Protein AF-A0A9W9QUA9-F1 (afdb_monomer_lite)

Radius of gyration: 17.96 Å; chains: 1; bounding box: 34×30×50 Å

Foldseek 3Di:
DVQLVVDDQPDPQKDKDKDFAADPDPDDDDDPDDDDPDPPVVRGDDIDMDMGGPDPVSVVVRVVVSVVSVVVVVVVCVVCVVVVVVVVVVD

Sequence (91 aa):
MRALGVDAELSPFVRRTFSLETPVTEAPSEPREKKQKQDPEESKTVLKTTYSATTNRMLRVSVNGFMESLGVVLGVMTELDVDVLKAEMEG

pLDDT: mean 74.74, std 16.5, range [42.34, 94.12]

Secondary structure (DSSP, 8-state):
-HHHHSS--SSTTEEEEEEEE-----S------------TTTT--EEEEEEEESSHHHHHHHHHHHHHHHHHHHHHHHHHHHHHHHHHH--

Organism: Penicillium brevicompactum (NCBI:txid5074)

InterPro domains:
  IPR015419 CTAG/Pcc1 family [PF09341] (1-77)

Structure (mmCIF, N/CA/C/O backbone):
data_AF-A0A9W9QUA9-F1
#
_entry.id   AF-A0A9W9QUA9-F1
#
loop_
_atom_site.group_PDB
_atom_site.id
_atom_site.type_symbol
_atom_site.label_atom_id
_atom_site.label_alt_id
_atom_site.label_comp_id
_atom_site.label_asym_id
_atom_site.label_entity_id
_atom_site.label_seq_id
_atom_site.pdbx_PDB_ins_code
_atom_site.Cartn_x
_atom_site.Cartn_y
_atom_site.Cartn_z
_atom_site.occupancy
_atom_site.B_iso_or_equiv
_atom_site.auth_seq_id
_atom_site.auth_comp_id
_atom_site.auth_asym_id
_atom_site.auth_atom_id
_atom_site.pdbx_PDB_model_num
ATOM 1 N N . MET A 1 1 ? -1.208 -4.400 8.738 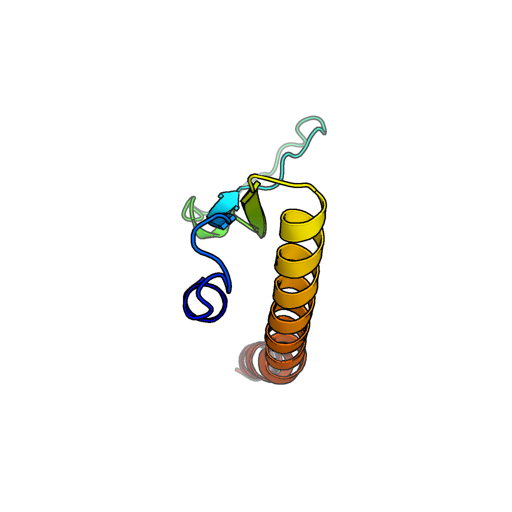1.00 60.56 1 MET A N 1
ATOM 2 C CA . MET A 1 1 ? -0.232 -4.692 7.657 1.00 60.56 1 MET A CA 1
ATOM 3 C C . MET A 1 1 ? -0.659 -5.807 6.705 1.00 60.56 1 MET A C 1
ATOM 5 O O . MET A 1 1 ? -0.505 -5.621 5.509 1.00 60.56 1 MET A O 1
ATOM 9 N N . ARG A 1 2 ? -1.178 -6.952 7.182 1.00 70.69 2 ARG A N 1
ATOM 10 C CA . ARG A 1 2 ? -1.467 -8.107 6.304 1.00 70.69 2 ARG A CA 1
ATOM 11 C C . ARG A 1 2 ? -2.429 -7.789 5.152 1.00 70.69 2 ARG A C 1
ATOM 13 O O . ARG A 1 2 ? -2.141 -8.195 4.041 1.00 70.69 2 ARG A O 1
ATOM 20 N N . ALA A 1 3 ? -3.479 -6.998 5.387 1.00 73.75 3 ALA A N 1
ATOM 21 C CA . ALA A 1 3 ? -4.442 -6.623 4.345 1.00 73.75 3 ALA A CA 1
ATOM 22 C C . ALA A 1 3 ? -3.816 -5.851 3.162 1.00 73.75 3 ALA A C 1
ATOM 24 O O . ALA A 1 3 ? -4.139 -6.135 2.019 1.00 73.75 3 ALA A O 1
ATOM 25 N N . LEU A 1 4 ? -2.870 -4.938 3.424 1.00 76.12 4 LEU A N 1
ATOM 26 C CA . LEU A 1 4 ? -2.186 -4.144 2.386 1.00 76.12 4 LEU A CA 1
ATOM 27 C C . LEU A 1 4 ? -0.999 -4.881 1.735 1.00 76.12 4 LEU A C 1
ATOM 29 O O . LEU A 1 4 ? -0.505 -4.471 0.688 1.00 76.12 4 LEU A O 1
ATOM 33 N N . GLY A 1 5 ? -0.499 -5.942 2.375 1.00 67.06 5 GLY A N 1
ATOM 34 C CA . GLY A 1 5 ? 0.663 -6.708 1.913 1.00 67.06 5 GLY A CA 1
ATOM 35 C C . GLY A 1 5 ? 0.338 -7.832 0.928 1.00 67.06 5 GLY A C 1
ATOM 36 O O . GLY A 1 5 ? 1.265 -8.407 0.365 1.00 67.06 5 GLY A O 1
ATOM 37 N N . VAL A 1 6 ? -0.945 -8.163 0.742 1.00 66.81 6 VAL A N 1
ATOM 38 C CA . VAL A 1 6 ? -1.395 -9.217 -0.186 1.00 66.81 6 VAL A CA 1
ATOM 39 C C . VAL A 1 6 ? -1.420 -8.718 -1.634 1.00 66.81 6 VAL A C 1
ATOM 41 O O . VAL A 1 6 ? -1.181 -9.506 -2.547 1.00 66.81 6 VAL A O 1
ATOM 44 N N . ASP A 1 7 ? -1.615 -7.413 -1.846 1.00 70.06 7 ASP A N 1
ATOM 45 C CA . ASP A 1 7 ? -1.518 -6.807 -3.173 1.00 70.06 7 ASP A CA 1
ATOM 46 C C . ASP A 1 7 ? -0.054 -6.740 -3.615 1.00 70.06 7 ASP A C 1
ATOM 48 O O . ASP A 1 7 ? 0.728 -5.903 -3.149 1.00 70.06 7 ASP A O 1
ATOM 52 N N . ALA A 1 8 ? 0.324 -7.640 -4.521 1.00 65.81 8 ALA A N 1
ATOM 53 C CA . ALA A 1 8 ? 1.602 -7.573 -5.211 1.00 65.81 8 ALA A CA 1
ATOM 54 C C . ALA A 1 8 ? 1.601 -6.418 -6.225 1.00 65.81 8 ALA A C 1
ATOM 56 O O . ALA A 1 8 ? 0.579 -6.093 -6.828 1.00 65.81 8 ALA A O 1
ATOM 57 N N . GLU A 1 9 ? 2.766 -5.810 -6.437 1.00 78.44 9 GLU A N 1
ATOM 58 C CA . GLU A 1 9 ? 2.919 -4.785 -7.468 1.00 78.44 9 GLU A CA 1
ATOM 59 C C . GLU A 1 9 ? 2.665 -5.377 -8.859 1.00 78.44 9 GLU A C 1
ATOM 61 O O . GLU A 1 9 ? 3.144 -6.464 -9.187 1.00 78.44 9 GLU A O 1
ATOM 66 N N . LEU A 1 10 ? 1.951 -4.630 -9.706 1.00 70.31 10 LEU A N 1
ATOM 67 C CA . LEU A 1 10 ? 1.582 -5.074 -11.056 1.00 70.31 10 LEU A CA 1
ATOM 68 C C . LEU A 1 10 ? 2.805 -5.316 -11.963 1.00 70.31 10 LEU A C 1
ATOM 70 O O . LEU A 1 10 ? 2.702 -5.967 -13.000 1.00 70.31 10 LEU A O 1
ATOM 74 N N . SER A 1 11 ? 3.955 -4.741 -11.601 1.00 76.56 11 SER A N 1
ATOM 75 C CA . SER A 1 11 ? 5.188 -4.753 -12.382 1.00 76.56 11 SER A CA 1
ATOM 76 C C . SER A 1 11 ? 6.392 -5.118 -11.508 1.00 76.56 11 SER A C 1
ATOM 78 O O . SER A 1 11 ? 6.567 -4.521 -10.445 1.00 76.56 11 SER A O 1
ATOM 80 N N . PRO A 1 12 ? 7.305 -5.994 -11.979 1.00 81.31 12 PRO A N 1
ATOM 81 C CA . PRO A 1 12 ? 8.540 -6.325 -11.260 1.00 81.31 12 PRO A CA 1
ATOM 82 C C . PRO A 1 12 ? 9.529 -5.149 -11.192 1.00 81.31 12 PRO A C 1
ATOM 84 O O . PRO A 1 12 ? 10.501 -5.185 -10.435 1.00 81.31 12 PRO A O 1
ATOM 87 N N . PHE A 1 13 ? 9.293 -4.102 -11.988 1.00 84.31 13 PHE A N 1
ATOM 88 C CA . PHE A 1 13 ? 10.072 -2.865 -11.985 1.00 84.31 13 PHE A CA 1
ATOM 89 C C . PHE A 1 13 ? 9.616 -1.872 -10.915 1.00 84.31 13 PHE A C 1
ATOM 91 O O . PHE A 1 13 ? 10.139 -0.757 -10.861 1.00 84.31 13 PHE A O 1
ATOM 98 N N . VAL A 1 14 ? 8.639 -2.257 -10.092 1.00 89.00 14 VAL A N 1
ATOM 99 C CA . VAL A 1 14 ? 8.178 -1.498 -8.936 1.00 89.00 14 VAL A CA 1
ATOM 100 C C . VAL A 1 14 ? 8.376 -2.347 -7.690 1.00 89.00 14 VAL A C 1
ATOM 102 O O . VAL A 1 14 ? 8.027 -3.524 -7.649 1.00 89.00 14 VAL A O 1
ATOM 105 N N . ARG A 1 15 ? 8.972 -1.746 -6.664 1.00 90.12 15 ARG A N 1
ATOM 106 C CA . ARG A 1 15 ? 9.145 -2.346 -5.344 1.00 90.12 15 ARG A CA 1
ATOM 107 C C . ARG A 1 15 ? 8.520 -1.445 -4.299 1.00 90.12 15 ARG A C 1
ATOM 109 O O . ARG A 1 15 ? 8.737 -0.233 -4.320 1.00 90.12 15 ARG A O 1
ATOM 116 N N . ARG A 1 16 ? 7.805 -2.068 -3.366 1.00 89.44 16 ARG A N 1
ATOM 117 C CA . ARG A 1 16 ? 7.143 -1.405 -2.248 1.00 89.44 16 ARG A CA 1
ATOM 118 C C . ARG A 1 16 ? 7.481 -2.092 -0.938 1.00 89.44 16 ARG A C 1
ATOM 120 O O . ARG A 1 16 ? 7.479 -3.318 -0.858 1.00 89.44 16 ARG A O 1
ATOM 127 N N . THR A 1 17 ? 7.739 -1.294 0.090 1.00 89.44 17 THR A N 1
ATOM 128 C CA . THR A 1 17 ? 7.911 -1.765 1.467 1.00 89.44 17 THR A CA 1
ATOM 129 C C . THR A 1 17 ? 7.100 -0.915 2.437 1.00 89.44 17 THR A C 1
ATOM 131 O O . THR A 1 17 ? 6.872 0.274 2.200 1.00 89.44 17 THR A O 1
ATOM 134 N N . PHE A 1 18 ? 6.670 -1.538 3.535 1.00 89.00 18 PHE A N 1
ATOM 135 C CA . PHE A 1 18 ? 5.855 -0.914 4.571 1.00 89.00 18 PHE A CA 1
ATOM 136 C C . PHE A 1 18 ? 6.578 -0.931 5.915 1.00 89.00 18 PHE A C 1
ATOM 138 O O . PHE A 1 18 ? 7.176 -1.943 6.284 1.00 89.00 18 PHE A O 1
ATOM 145 N N . SER A 1 19 ? 6.462 0.151 6.676 1.00 89.44 19 SER A N 1
ATOM 146 C CA . SER A 1 19 ? 6.893 0.223 8.071 1.00 89.44 19 SER A CA 1
ATOM 147 C C . SER A 1 19 ? 5.908 1.053 8.889 1.00 89.44 19 SER A C 1
ATOM 149 O O . SER A 1 19 ? 5.257 1.952 8.363 1.00 89.44 19 SER A O 1
ATOM 151 N N . LEU A 1 20 ? 5.785 0.737 10.177 1.00 88.81 20 LEU A N 1
ATOM 152 C CA . LEU A 1 20 ? 4.995 1.521 11.122 1.00 88.81 20 LEU A CA 1
ATOM 153 C C . LEU A 1 20 ? 5.965 2.348 11.972 1.00 88.81 20 LEU A C 1
ATOM 155 O O . LEU A 1 20 ? 6.927 1.801 12.516 1.00 88.81 20 LEU A O 1
ATOM 159 N N . GLU A 1 21 ? 5.745 3.653 12.043 1.00 88.81 21 GLU A N 1
ATOM 160 C CA . GLU A 1 21 ? 6.603 4.604 12.747 1.00 88.81 21 GLU A CA 1
ATOM 161 C C . GLU A 1 21 ? 5.824 5.311 13.864 1.00 88.81 21 GLU A C 1
ATOM 163 O O . GLU A 1 21 ? 4.598 5.453 13.822 1.00 88.81 21 GLU A O 1
ATOM 168 N N . THR A 1 22 ? 6.550 5.738 14.895 1.00 85.12 22 THR A N 1
ATOM 169 C CA . THR A 1 22 ? 6.017 6.620 15.935 1.00 85.12 22 THR A CA 1
ATOM 170 C C . THR A 1 22 ? 5.893 8.041 15.382 1.00 85.12 22 THR A C 1
ATOM 172 O O . THR A 1 22 ? 6.812 8.491 14.692 1.00 85.12 22 THR A O 1
ATOM 175 N N . PRO A 1 23 ? 4.811 8.773 15.689 1.00 81.31 23 PRO A N 1
ATOM 176 C CA . PRO A 1 23 ? 4.665 10.157 15.255 1.00 81.31 23 PRO A CA 1
ATOM 177 C C . PRO A 1 23 ? 5.808 11.012 15.820 1.00 81.31 23 PRO A C 1
ATOM 179 O O . PRO A 1 23 ? 6.092 10.982 17.018 1.00 81.31 23 PRO A O 1
ATOM 182 N N . VAL A 1 24 ? 6.489 11.758 14.948 1.00 73.44 24 VAL A N 1
ATOM 183 C CA . VAL A 1 24 ? 7.577 12.663 15.338 1.00 73.44 24 VAL A CA 1
ATOM 184 C C . VAL A 1 24 ? 6.950 13.924 15.929 1.00 73.44 24 VAL A C 1
ATOM 186 O O . VAL A 1 24 ? 6.558 14.835 15.207 1.00 73.44 24 VAL A O 1
ATOM 189 N N . THR A 1 25 ? 6.797 13.961 17.250 1.00 66.12 25 THR A N 1
ATOM 190 C CA . THR A 1 25 ? 6.348 15.167 17.955 1.00 66.12 25 THR A CA 1
ATOM 191 C C . THR A 1 25 ? 7.525 16.136 18.087 1.00 66.12 25 THR A C 1
ATOM 193 O O . THR A 1 25 ? 8.315 16.034 19.021 1.00 66.12 25 THR A O 1
ATOM 196 N N . GLU A 1 26 ? 7.650 17.093 17.167 1.00 60.53 26 GLU A N 1
ATOM 197 C CA . GLU A 1 26 ? 8.438 18.313 17.387 1.00 60.53 26 GLU A CA 1
ATOM 198 C C . GLU A 1 26 ? 7.625 19.294 18.254 1.00 60.53 26 GLU A C 1
ATOM 200 O O . GLU A 1 26 ? 7.051 20.255 17.754 1.00 60.53 26 GLU A O 1
ATOM 205 N N . ALA A 1 27 ? 7.516 19.049 19.563 1.00 50.88 27 ALA A N 1
ATOM 206 C CA . ALA A 1 27 ? 7.056 20.067 20.513 1.00 50.88 27 ALA A CA 1
ATOM 207 C C . ALA A 1 27 ? 7.614 19.804 21.926 1.00 50.88 27 ALA A C 1
ATOM 209 O O . ALA A 1 27 ? 7.758 18.638 22.308 1.00 50.88 27 ALA A O 1
ATOM 210 N N . PRO A 1 28 ? 7.957 20.857 22.698 1.00 50.59 28 PRO A N 1
ATOM 211 C CA . PRO A 1 28 ? 8.727 20.743 23.932 1.00 50.59 28 PRO A CA 1
ATOM 212 C C . PRO A 1 28 ? 7.950 20.007 25.021 1.00 50.59 28 PRO A C 1
ATOM 214 O O . PRO A 1 28 ? 6.752 20.200 25.196 1.00 50.59 28 PRO A O 1
ATOM 217 N N . SER A 1 29 ? 8.683 19.190 25.768 1.00 55.53 29 SER A N 1
ATOM 218 C CA . SER A 1 29 ? 8.276 18.486 26.979 1.00 55.53 29 SER A CA 1
ATOM 219 C C . SER A 1 29 ? 7.341 19.290 27.890 1.00 55.53 29 SER A C 1
ATOM 221 O O . SER A 1 29 ? 7.785 20.213 28.573 1.00 55.53 29 SER A O 1
ATOM 223 N N . GLU A 1 30 ? 6.091 18.849 27.999 1.00 47.97 30 GLU A N 1
ATOM 224 C CA . GLU A 1 30 ? 5.314 19.011 29.227 1.00 47.97 30 GLU A CA 1
ATOM 225 C C . GLU A 1 30 ? 5.392 17.708 30.042 1.00 47.97 30 GLU A C 1
ATOM 227 O O . GLU A 1 30 ? 5.349 16.612 29.464 1.00 47.97 30 GLU A O 1
ATOM 232 N N . PRO A 1 31 ? 5.551 17.788 31.375 1.00 48.00 31 PRO A N 1
ATOM 233 C CA . PRO A 1 31 ? 5.743 16.624 32.229 1.00 48.00 31 PRO A CA 1
ATOM 234 C C . PRO A 1 31 ? 4.453 15.801 32.292 1.00 48.00 31 PRO A C 1
ATOM 236 O O . PRO A 1 31 ? 3.552 16.072 33.082 1.00 48.00 31 PRO A O 1
ATOM 239 N N . ARG A 1 32 ? 4.361 14.755 31.465 1.00 53.66 32 ARG A N 1
ATOM 240 C CA . ARG A 1 32 ? 3.335 13.721 31.626 1.00 53.66 32 ARG A CA 1
ATOM 241 C C . ARG A 1 32 ? 3.682 12.879 32.847 1.00 53.66 32 ARG A C 1
ATOM 243 O O . ARG A 1 32 ? 4.363 11.859 32.755 1.00 53.66 32 ARG A O 1
ATOM 250 N N . GLU A 1 33 ? 3.212 13.327 34.002 1.00 49.12 33 GLU A N 1
ATOM 251 C CA . GLU A 1 33 ? 3.091 12.481 35.178 1.00 49.12 33 GLU A CA 1
ATOM 252 C C . GLU A 1 33 ? 2.277 11.226 34.816 1.00 49.12 33 GLU A C 1
ATOM 254 O O . GLU A 1 33 ? 1.154 11.307 34.324 1.00 49.12 33 GLU A O 1
ATOM 259 N N . LYS A 1 34 ? 2.884 10.061 35.072 1.00 50.84 34 LYS A N 1
ATOM 260 C CA . LYS A 1 34 ? 2.260 8.732 35.181 1.00 50.84 34 LYS A CA 1
ATOM 261 C C . LYS A 1 34 ? 1.416 8.282 33.978 1.00 50.84 34 LYS A C 1
ATOM 263 O O . LYS A 1 34 ? 0.191 8.351 34.012 1.00 50.84 34 LYS A O 1
ATOM 268 N N . LYS A 1 35 ? 2.044 7.634 32.991 1.00 45.56 35 LYS A N 1
ATOM 269 C CA . LYS A 1 35 ? 1.361 6.583 32.215 1.00 45.56 35 LYS A CA 1
ATOM 270 C C . LYS A 1 35 ? 2.212 5.321 32.141 1.00 45.56 35 LYS A C 1
ATOM 272 O O . LYS A 1 35 ? 3.428 5.392 31.985 1.00 45.56 35 LYS A O 1
ATOM 277 N N . GLN A 1 36 ? 1.525 4.202 32.378 1.00 47.12 36 GLN A N 1
ATOM 278 C CA . GLN A 1 36 ? 1.978 2.814 32.336 1.00 47.12 36 GLN A CA 1
ATOM 279 C C . GLN A 1 36 ? 3.007 2.536 31.233 1.00 47.12 36 GLN A C 1
ATOM 281 O O . GLN A 1 36 ? 2.993 3.185 30.194 1.00 47.12 36 GLN A O 1
ATOM 286 N N . LYS A 1 37 ? 3.827 1.496 31.445 1.00 46.62 37 LYS A N 1
ATOM 287 C CA . LYS A 1 37 ? 4.591 0.794 30.403 1.00 46.62 37 LYS A CA 1
ATOM 288 C C . LYS A 1 37 ? 3.670 0.480 29.208 1.00 46.62 37 LYS A C 1
ATOM 290 O O . LYS A 1 37 ? 3.022 -0.558 29.211 1.00 46.62 37 LYS A O 1
ATOM 295 N N . GLN A 1 38 ? 3.563 1.393 28.249 1.00 52.38 38 GLN A N 1
ATOM 296 C CA . GLN A 1 38 ? 2.959 1.130 26.949 1.00 52.38 38 GLN A CA 1
ATOM 297 C C . GLN A 1 38 ? 4.025 0.442 26.113 1.00 52.38 38 GLN A C 1
ATOM 299 O O . GLN A 1 38 ? 5.169 0.909 26.063 1.00 52.38 38 GLN A O 1
ATOM 304 N N . ASP A 1 39 ? 3.675 -0.694 25.519 1.00 58.72 39 ASP A N 1
ATOM 305 C CA . ASP A 1 39 ? 4.582 -1.391 24.622 1.00 58.72 39 ASP A CA 1
ATOM 306 C C . ASP A 1 39 ? 4.986 -0.438 23.481 1.00 58.72 39 ASP A C 1
ATOM 308 O O . ASP A 1 39 ? 4.138 0.259 22.915 1.00 58.72 39 ASP A O 1
ATOM 312 N N . PRO A 1 40 ? 6.274 -0.376 23.106 1.00 61.75 40 PRO A N 1
ATOM 313 C CA . PRO A 1 40 ? 6.749 0.541 22.070 1.00 61.75 40 PRO A CA 1
ATOM 314 C C . PRO A 1 40 ? 6.115 0.285 20.689 1.00 61.75 40 PRO A C 1
ATOM 316 O O . PRO A 1 40 ? 6.182 1.153 19.820 1.00 61.75 40 PRO A O 1
ATOM 319 N N . GLU A 1 41 ? 5.484 -0.876 20.475 1.00 62.66 41 GLU A N 1
ATOM 320 C CA . GLU A 1 41 ? 4.691 -1.174 19.274 1.00 62.66 41 GLU A CA 1
ATOM 321 C C . GLU A 1 41 ? 3.327 -0.463 19.253 1.00 62.66 41 GLU A C 1
ATOM 323 O O . GLU A 1 41 ? 2.901 -0.021 18.190 1.00 62.66 41 GLU A O 1
ATOM 328 N N . GLU A 1 42 ? 2.670 -0.273 20.402 1.00 67.06 42 GLU A N 1
ATOM 329 C CA . GLU A 1 42 ? 1.357 0.398 20.496 1.00 67.06 42 GLU A CA 1
ATOM 330 C C . GLU A 1 42 ? 1.433 1.902 20.207 1.00 67.06 42 GLU A C 1
ATOM 332 O O . GLU A 1 42 ? 0.445 2.534 19.846 1.00 67.06 42 GLU A O 1
ATOM 337 N N . SER A 1 43 ? 2.624 2.491 20.329 1.00 72.12 43 SER A N 1
ATOM 338 C CA . SER A 1 43 ? 2.844 3.923 20.092 1.00 72.12 43 SER A CA 1
ATOM 339 C C . SER A 1 43 ? 3.040 4.274 18.611 1.00 72.12 43 SER A C 1
ATOM 341 O O . SER A 1 43 ? 3.202 5.448 18.265 1.00 72.12 43 SER A O 1
ATOM 343 N N . LYS A 1 44 ? 3.079 3.278 17.719 1.00 82.94 44 LYS A N 1
ATOM 344 C CA . LYS A 1 44 ? 3.325 3.481 16.291 1.00 82.94 44 LYS A CA 1
ATOM 345 C C . LYS A 1 44 ? 2.001 3.671 15.553 1.00 82.94 44 LYS A C 1
ATOM 347 O O . LYS A 1 44 ? 1.253 2.724 15.346 1.00 82.94 44 LYS A O 1
ATOM 352 N N . THR A 1 45 ? 1.721 4.895 15.120 1.00 85.19 45 THR A N 1
ATOM 353 C CA . THR A 1 45 ? 0.462 5.244 14.436 1.00 85.19 45 THR A CA 1
ATOM 354 C C . THR A 1 45 ? 0.661 5.691 12.989 1.00 85.19 45 THR A C 1
ATOM 356 O O . THR A 1 45 ? -0.312 5.889 12.265 1.00 85.19 45 THR A O 1
ATOM 359 N N . VAL A 1 46 ? 1.908 5.828 12.529 1.00 88.50 46 VAL A N 1
ATOM 360 C CA . VAL A 1 46 ? 2.225 6.323 11.184 1.00 88.50 46 VAL A CA 1
ATOM 361 C C . VAL A 1 46 ? 2.561 5.159 10.257 1.00 88.50 46 VAL A C 1
ATOM 363 O O . VAL A 1 46 ? 3.569 4.482 10.446 1.00 88.50 46 VAL A O 1
ATOM 366 N N . LEU A 1 47 ? 1.752 4.940 9.216 1.00 89.69 47 LEU A N 1
ATOM 367 C CA . LEU A 1 47 ? 2.069 3.989 8.146 1.00 89.69 47 LEU A CA 1
ATOM 368 C C . LEU A 1 47 ? 2.976 4.648 7.100 1.00 89.69 47 LEU A C 1
ATOM 370 O O . LEU A 1 47 ? 2.534 5.479 6.308 1.00 89.69 47 LEU A O 1
ATOM 374 N N . LYS A 1 48 ? 4.238 4.226 7.046 1.00 90.75 48 LYS A N 1
ATOM 375 C CA . LYS A 1 48 ? 5.191 4.638 6.017 1.00 90.75 48 LYS A CA 1
ATOM 376 C C . LYS A 1 48 ? 5.260 3.606 4.905 1.00 90.75 48 LYS A C 1
ATOM 378 O O . LYS A 1 48 ? 5.456 2.416 5.146 1.00 90.75 48 LYS A O 1
ATOM 383 N N . THR A 1 49 ? 5.159 4.093 3.674 1.00 90.75 49 THR A N 1
ATOM 384 C CA . THR A 1 49 ? 5.278 3.273 2.468 1.00 90.75 49 THR A CA 1
ATOM 385 C C . THR A 1 49 ? 6.401 3.818 1.598 1.00 90.75 49 THR A C 1
ATOM 387 O O . THR A 1 49 ? 6.367 4.979 1.199 1.00 90.75 49 THR A O 1
ATOM 390 N N . THR A 1 50 ? 7.406 2.992 1.308 1.00 91.69 50 THR A N 1
ATOM 391 C CA . THR A 1 50 ? 8.538 3.370 0.450 1.00 91.69 50 THR A CA 1
ATOM 392 C C . THR A 1 50 ? 8.389 2.713 -0.912 1.00 91.69 50 THR A C 1
ATOM 394 O O . THR A 1 50 ? 8.259 1.493 -0.994 1.00 91.69 50 THR A O 1
ATOM 397 N N . TYR A 1 51 ? 8.439 3.521 -1.972 1.00 91.75 51 TYR A N 1
ATOM 398 C CA . TYR A 1 51 ? 8.358 3.059 -3.355 1.00 91.75 51 TYR A CA 1
ATOM 399 C C . TYR A 1 51 ? 9.683 3.245 -4.089 1.00 91.75 51 TYR A C 1
ATOM 401 O O . TYR A 1 51 ? 10.343 4.276 -3.967 1.00 91.75 51 TYR A O 1
ATOM 409 N N . SER A 1 52 ? 10.027 2.269 -4.922 1.00 90.94 52 SER A N 1
ATOM 410 C CA . SER A 1 52 ? 11.096 2.361 -5.912 1.00 90.94 52 SER A CA 1
ATOM 411 C C . SER A 1 52 ? 10.565 1.884 -7.257 1.00 90.94 52 SER A C 1
ATOM 413 O O . SER A 1 52 ? 10.014 0.790 -7.345 1.00 90.94 52 SER A O 1
ATOM 415 N N . ALA A 1 53 ? 10.704 2.704 -8.297 1.00 92.75 53 ALA A N 1
ATOM 416 C CA . ALA A 1 53 ? 10.257 2.378 -9.646 1.00 92.75 53 ALA A CA 1
ATOM 417 C C . ALA A 1 53 ? 11.244 2.918 -10.686 1.00 92.75 53 ALA A C 1
ATOM 419 O O . ALA A 1 53 ? 11.828 3.982 -10.493 1.00 92.75 53 ALA A O 1
ATOM 420 N N . THR A 1 54 ? 11.390 2.235 -11.825 1.00 92.88 54 THR A N 1
ATOM 421 C CA . THR A 1 54 ? 12.297 2.684 -12.905 1.00 92.88 54 THR A CA 1
ATOM 422 C C . THR A 1 54 ? 11.829 3.972 -13.588 1.00 92.88 54 THR A C 1
ATOM 424 O O . THR A 1 54 ? 12.638 4.700 -14.152 1.00 92.88 54 THR A O 1
ATOM 427 N N . THR A 1 55 ? 10.526 4.270 -13.570 1.00 94.12 55 THR A N 1
ATOM 428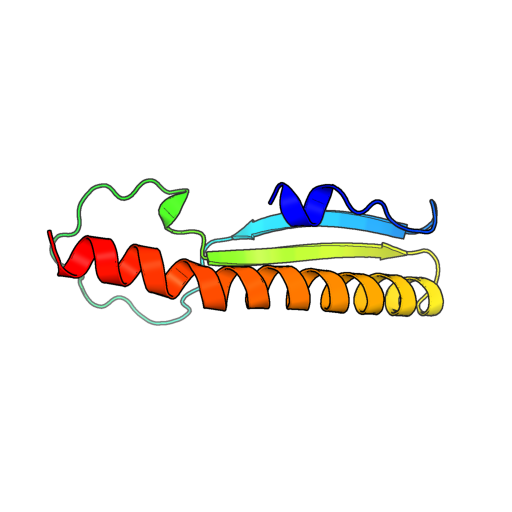 C CA . THR A 1 55 ? 9.982 5.496 -14.167 1.00 94.12 55 THR A CA 1
ATOM 429 C C . THR A 1 55 ? 8.915 6.124 -13.282 1.00 94.12 55 THR A C 1
AT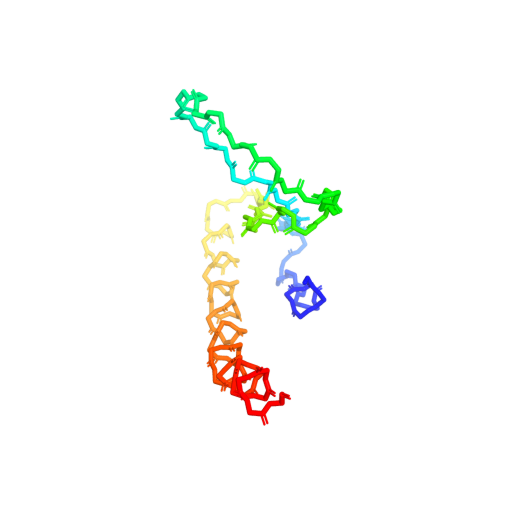OM 431 O O . THR A 1 55 ? 8.147 5.429 -12.613 1.00 94.12 55 THR A O 1
ATOM 434 N N . ASN A 1 56 ? 8.784 7.449 -13.376 1.00 93.19 56 ASN A N 1
ATOM 435 C CA . ASN A 1 56 ? 7.713 8.198 -12.713 1.00 93.19 56 ASN A CA 1
ATOM 436 C C . ASN A 1 56 ? 6.317 7.728 -13.145 1.00 93.19 56 ASN A C 1
ATOM 438 O O . ASN A 1 56 ? 5.373 7.779 -12.362 1.00 93.19 56 ASN A O 1
ATOM 442 N N . ARG A 1 57 ? 6.171 7.239 -14.384 1.00 93.00 57 ARG A N 1
ATOM 443 C CA . ARG A 1 57 ? 4.896 6.700 -14.871 1.00 93.00 57 ARG A CA 1
ATOM 444 C C . ARG A 1 57 ? 4.493 5.448 -14.096 1.00 93.00 57 ARG A C 1
ATOM 446 O O . ARG A 1 57 ? 3.341 5.350 -13.689 1.00 93.00 57 ARG A O 1
ATOM 453 N N . MET A 1 58 ? 5.431 4.532 -13.861 1.00 90.44 58 MET A N 1
ATOM 454 C CA . MET A 1 58 ? 5.167 3.333 -13.062 1.00 90.44 58 MET A CA 1
ATOM 455 C C . MET A 1 58 ? 4.911 3.670 -11.596 1.00 90.44 58 MET A C 1
ATOM 457 O O . MET A 1 58 ? 3.988 3.109 -11.010 1.00 90.44 58 MET A O 1
ATOM 461 N N . LEU A 1 59 ? 5.654 4.631 -11.031 1.00 92.06 59 LEU A N 1
ATOM 462 C CA . LEU A 1 59 ? 5.398 5.118 -9.675 1.00 92.06 59 LEU A CA 1
ATOM 463 C C . LEU A 1 59 ? 3.955 5.616 -9.532 1.00 92.06 59 LEU A C 1
ATOM 465 O O . LEU A 1 59 ? 3.250 5.197 -8.622 1.00 92.06 59 LEU A O 1
ATOM 469 N N . ARG A 1 60 ? 3.485 6.447 -10.469 1.00 91.75 60 ARG A N 1
ATOM 470 C CA . ARG A 1 60 ? 2.113 6.976 -10.451 1.00 91.75 60 ARG A CA 1
ATOM 471 C C . ARG A 1 60 ? 1.052 5.880 -10.491 1.00 91.75 60 ARG A C 1
ATOM 473 O O . ARG A 1 60 ? 0.122 5.922 -9.699 1.00 91.75 60 ARG A O 1
ATOM 480 N N . VAL A 1 61 ? 1.182 4.917 -11.405 1.00 91.56 61 VAL A N 1
ATOM 481 C CA . VAL A 1 61 ? 0.210 3.817 -11.534 1.00 91.56 61 VAL A CA 1
ATOM 482 C C . VAL A 1 61 ? 0.140 3.003 -10.239 1.00 91.56 61 VAL A C 1
ATOM 484 O O . VAL A 1 61 ? -0.951 2.726 -9.751 1.00 91.56 61 VAL A O 1
ATOM 487 N N . SER A 1 62 ? 1.297 2.694 -9.656 1.00 89.56 62 SER A N 1
ATOM 488 C CA . SER A 1 62 ? 1.398 1.865 -8.449 1.00 89.56 62 SER A CA 1
ATOM 489 C C . SER A 1 62 ? 0.854 2.581 -7.211 1.00 89.56 62 SER A C 1
ATOM 491 O O . SER A 1 62 ? 0.097 2.004 -6.436 1.00 89.56 62 SER A O 1
ATOM 493 N N . VAL A 1 63 ? 1.167 3.873 -7.057 1.00 90.62 63 VAL A N 1
ATOM 494 C CA . VAL A 1 63 ? 0.656 4.696 -5.950 1.00 90.62 63 VAL A CA 1
ATOM 495 C C . VAL A 1 63 ? -0.856 4.900 -6.057 1.00 90.62 63 VAL A C 1
ATOM 497 O O . VAL A 1 63 ? -1.539 4.831 -5.041 1.00 90.62 63 VAL A O 1
ATOM 500 N N . ASN A 1 64 ? -1.394 5.104 -7.263 1.00 91.81 64 ASN A N 1
ATOM 501 C CA . ASN A 1 64 ? -2.839 5.244 -7.453 1.00 91.81 64 ASN A CA 1
ATOM 502 C C . ASN A 1 64 ? -3.588 3.971 -7.039 1.00 91.81 64 ASN A C 1
ATOM 504 O O . ASN A 1 64 ? -4.529 4.059 -6.256 1.00 91.81 64 ASN A O 1
ATOM 508 N N . GLY A 1 65 ? -3.142 2.803 -7.515 1.00 88.62 65 GLY A N 1
ATOM 509 C CA . GLY A 1 65 ? -3.758 1.525 -7.144 1.00 88.62 65 GLY A CA 1
ATOM 510 C C . GLY A 1 65 ? -3.645 1.233 -5.646 1.00 88.62 65 GLY A C 1
ATOM 511 O O . GLY A 1 65 ? -4.595 0.767 -5.029 1.00 88.62 65 GLY A O 1
ATOM 512 N N . PHE A 1 66 ? -2.516 1.586 -5.026 1.00 89.00 66 PHE A N 1
ATOM 513 C CA . PHE A 1 66 ? -2.359 1.468 -3.578 1.00 89.00 66 PHE A CA 1
ATOM 514 C C . PHE A 1 66 ? -3.308 2.369 -2.783 1.00 89.00 66 PHE A C 1
ATOM 516 O O . PHE A 1 66 ? -3.828 1.952 -1.756 1.00 89.00 66 PHE A O 1
ATOM 523 N N . MET A 1 67 ? -3.523 3.612 -3.218 1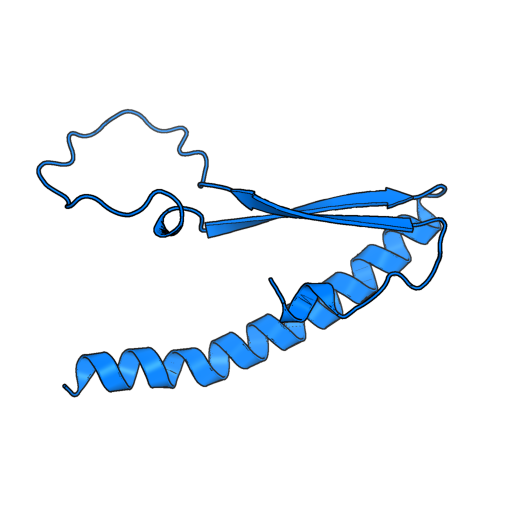.00 90.62 67 MET A N 1
ATOM 524 C CA . MET A 1 67 ? -4.439 4.521 -2.525 1.00 90.62 67 MET A CA 1
ATOM 525 C C . MET A 1 67 ? -5.894 4.058 -2.635 1.00 90.62 67 MET A C 1
ATOM 527 O O . MET A 1 67 ? -6.660 4.243 -1.694 1.00 90.62 67 MET A O 1
ATOM 531 N N . GLU A 1 68 ? -6.263 3.421 -3.747 1.00 90.12 68 GLU A N 1
ATOM 532 C CA . GLU A 1 68 ? -7.569 2.781 -3.902 1.00 90.12 68 GLU A CA 1
ATOM 533 C C . GLU A 1 68 ? -7.743 1.628 -2.904 1.00 90.12 68 GLU A C 1
ATOM 535 O O . GLU A 1 68 ? -8.716 1.618 -2.146 1.00 90.12 68 GLU A O 1
ATOM 540 N N . SER A 1 69 ? -6.771 0.712 -2.812 1.00 88.19 69 SER A N 1
ATOM 541 C CA . SER A 1 69 ? -6.843 -0.391 -1.846 1.00 88.19 69 SER A CA 1
ATOM 542 C C . SER A 1 69 ? -6.760 0.085 -0.393 1.00 88.19 69 SER A C 1
ATOM 544 O O . SER A 1 69 ? -7.489 -0.421 0.463 1.00 88.19 69 SER A O 1
ATOM 546 N N . LEU A 1 70 ? -5.962 1.117 -0.105 1.00 90.00 70 LEU A N 1
ATOM 547 C CA . LEU A 1 70 ? -5.935 1.770 1.204 1.00 90.00 70 LEU A CA 1
ATOM 548 C C . LEU A 1 70 ? -7.296 2.381 1.559 1.00 90.00 70 LEU A C 1
ATOM 550 O O . LEU A 1 70 ? -7.745 2.224 2.692 1.00 90.00 70 LEU A O 1
ATOM 554 N N . GLY A 1 71 ? -7.965 3.038 0.610 1.00 89.31 71 GLY A N 1
ATOM 555 C CA . GLY A 1 71 ? -9.298 3.607 0.804 1.00 89.31 71 GLY A CA 1
ATOM 556 C C . GLY A 1 71 ? -10.337 2.552 1.182 1.00 89.31 71 GLY A C 1
ATOM 557 O O . GLY A 1 71 ? -11.117 2.772 2.106 1.00 89.31 71 GLY A O 1
ATOM 558 N N . VAL A 1 72 ? -10.301 1.380 0.541 1.00 88.94 72 VAL A N 1
ATOM 559 C CA . VAL A 1 72 ? -11.179 0.250 0.889 1.00 88.94 72 VAL A CA 1
ATOM 560 C C . VAL A 1 72 ? -10.905 -0.241 2.308 1.00 88.94 72 VAL A C 1
ATOM 562 O O . VAL A 1 72 ? -11.838 -0.391 3.094 1.00 88.94 72 VAL A O 1
ATOM 565 N N . VAL A 1 73 ? -9.635 -0.453 2.667 1.00 87.50 73 VAL A N 1
ATOM 566 C CA . VAL A 1 73 ? -9.264 -0.911 4.015 1.00 87.50 73 VAL A CA 1
ATOM 567 C C . VAL A 1 73 ? -9.696 0.100 5.072 1.00 87.50 73 VAL A C 1
ATOM 569 O O . VAL A 1 73 ? -10.301 -0.292 6.064 1.00 87.50 73 VAL A O 1
ATOM 572 N N . LEU A 1 74 ? -9.437 1.390 4.857 1.00 87.19 74 LEU A N 1
ATOM 573 C CA . LEU A 1 74 ? -9.860 2.443 5.780 1.00 87.19 74 LEU A CA 1
ATOM 574 C C . LEU A 1 74 ? -11.385 2.558 5.865 1.00 87.19 74 LEU A C 1
ATOM 576 O O . LEU A 1 74 ? -11.898 2.787 6.954 1.00 87.19 74 LEU A O 1
ATOM 580 N N . GLY A 1 75 ? -12.113 2.370 4.763 1.00 86.19 75 GLY A N 1
ATOM 581 C CA . GLY A 1 75 ? -13.577 2.358 4.760 1.00 86.19 75 GLY A CA 1
ATOM 582 C C . GLY A 1 75 ? -14.143 1.218 5.604 1.00 86.19 75 GLY A C 1
ATOM 583 O O . GLY A 1 75 ? -14.961 1.459 6.485 1.00 86.19 75 GLY A O 1
ATOM 584 N N . VAL A 1 76 ? -13.626 0.001 5.410 1.00 86.75 76 VAL A N 1
ATOM 585 C CA . VAL A 1 76 ? -13.986 -1.174 6.219 1.00 86.75 76 VAL A CA 1
ATOM 586 C C . VAL A 1 76 ? -13.619 -0.968 7.688 1.00 86.75 76 VAL A C 1
ATOM 588 O O . VAL A 1 76 ? -14.425 -1.263 8.565 1.00 86.75 76 VAL A O 1
ATOM 591 N N . MET A 1 77 ? -12.423 -0.438 7.972 1.00 82.00 77 MET A N 1
ATOM 592 C CA . MET A 1 77 ? -12.027 -0.103 9.342 1.00 82.00 77 MET A CA 1
ATOM 593 C C . MET A 1 77 ? -12.973 0.939 9.937 1.00 82.00 77 MET A C 1
ATOM 595 O O . MET A 1 77 ? -13.412 0.758 11.053 1.00 82.00 77 MET A O 1
ATOM 599 N N . THR A 1 78 ? -13.368 1.971 9.198 1.00 82.19 78 THR A N 1
ATOM 600 C CA . THR A 1 78 ? -14.301 2.992 9.702 1.00 82.19 78 THR A CA 1
ATOM 601 C C . THR A 1 78 ? -15.677 2.408 10.030 1.00 82.19 78 THR A C 1
ATOM 603 O O . THR A 1 78 ? -16.280 2.800 11.021 1.00 82.19 78 THR A O 1
ATOM 606 N N . GLU A 1 79 ? -16.184 1.479 9.218 1.00 80.06 79 GLU A N 1
ATOM 607 C CA . GLU A 1 79 ? -17.482 0.836 9.452 1.00 80.06 79 GLU A CA 1
ATOM 608 C C . GLU A 1 79 ? -17.446 -0.133 10.645 1.00 80.06 79 GLU A C 1
ATOM 610 O O . GLU A 1 79 ? -18.360 -0.124 11.464 1.00 80.06 79 GLU A O 1
ATOM 615 N N . LEU A 1 80 ? -16.372 -0.920 10.781 1.00 74.00 80 LEU A N 1
ATOM 616 C CA . LEU A 1 80 ? -16.232 -1.939 11.831 1.00 74.00 80 LEU A CA 1
ATOM 617 C C . LEU A 1 80 ? -15.698 -1.397 13.168 1.00 74.00 80 LEU A C 1
ATOM 619 O O . LEU A 1 80 ? -16.017 -1.942 14.221 1.00 74.00 80 LEU A O 1
ATOM 623 N N . ASP A 1 81 ? -14.885 -0.340 13.160 1.00 61.97 81 ASP A N 1
ATOM 624 C CA . ASP A 1 81 ? -14.271 0.231 14.373 1.00 61.97 81 ASP A CA 1
ATOM 625 C C . ASP A 1 81 ? -15.305 0.959 15.256 1.00 61.97 81 ASP A C 1
ATOM 627 O O . ASP A 1 81 ? -15.127 1.105 16.465 1.00 61.97 81 ASP A O 1
ATOM 631 N N . VAL A 1 82 ? -16.465 1.317 14.689 1.00 55.47 82 VAL A N 1
ATOM 632 C CA . VAL A 1 82 ? -17.629 1.792 15.457 1.00 55.47 82 VAL A CA 1
ATOM 633 C C . VAL A 1 82 ? -18.166 0.705 16.400 1.00 55.47 82 VAL A C 1
ATOM 635 O O . VAL A 1 82 ? -18.660 1.036 17.479 1.00 55.47 82 VAL A O 1
ATOM 638 N N . ASP A 1 83 ? -18.060 -0.575 16.038 1.00 51.84 83 ASP A N 1
ATOM 639 C CA . ASP A 1 83 ? -18.612 -1.674 16.838 1.00 51.84 83 ASP A CA 1
ATOM 640 C C . ASP A 1 83 ? -17.685 -2.091 17.990 1.00 51.84 83 ASP A C 1
ATOM 642 O O . ASP A 1 83 ? -18.168 -2.503 19.044 1.00 51.84 83 ASP A O 1
ATOM 646 N N . VAL A 1 84 ? -16.367 -1.912 17.847 1.00 54.09 84 VAL A N 1
ATOM 647 C CA . VAL A 1 84 ? -15.398 -2.171 18.929 1.00 54.09 84 VAL A CA 1
ATOM 648 C C . VAL A 1 84 ? -15.502 -1.099 20.018 1.00 54.09 84 VAL A C 1
ATOM 650 O O . VAL A 1 84 ? -15.597 -1.434 21.197 1.00 54.09 84 VAL A O 1
ATOM 653 N N . LEU A 1 85 ? -15.596 0.181 19.636 1.00 50.28 85 LEU A N 1
ATOM 654 C CA . LEU A 1 85 ? -15.769 1.282 20.591 1.00 50.28 85 LEU A CA 1
ATOM 655 C C . LEU A 1 85 ? -17.111 1.214 21.336 1.00 50.28 85 LEU A C 1
ATOM 657 O O . LEU A 1 85 ? -17.171 1.530 22.522 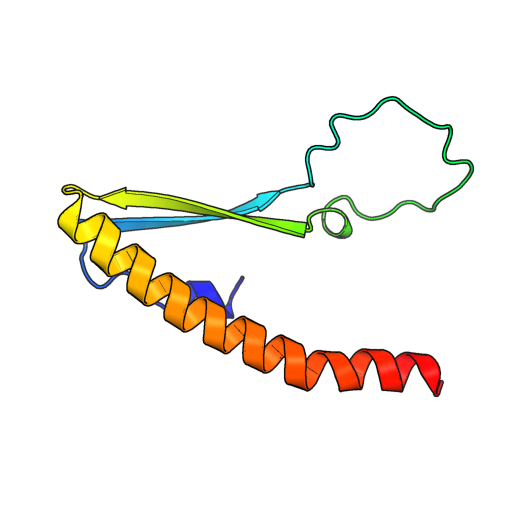1.00 50.28 85 LEU A O 1
ATOM 661 N N . LYS A 1 86 ? -18.192 0.780 20.675 1.00 49.72 86 LYS A N 1
ATOM 662 C CA . LYS A 1 86 ? -19.488 0.573 21.344 1.00 49.72 86 LYS A CA 1
ATOM 663 C C . LYS A 1 86 ? -19.452 -0.597 22.324 1.00 49.72 86 LYS A C 1
ATOM 665 O O . LYS A 1 86 ? -19.967 -0.459 23.428 1.00 49.72 86 LYS A O 1
ATOM 670 N N . ALA A 1 87 ? -18.813 -1.708 21.957 1.00 53.38 87 ALA A N 1
ATOM 671 C CA . ALA A 1 87 ? -18.681 -2.866 22.837 1.00 53.38 87 ALA A CA 1
ATOM 672 C C . ALA A 1 87 ? -17.856 -2.566 24.104 1.00 53.38 87 ALA A C 1
ATOM 674 O O . ALA A 1 87 ? -18.145 -3.126 25.157 1.00 53.38 87 ALA A O 1
ATOM 675 N N . GLU A 1 88 ? -16.873 -1.662 24.031 1.00 52.12 88 GLU A N 1
ATOM 676 C CA . GLU A 1 88 ? -16.108 -1.201 25.202 1.00 52.12 88 GLU A CA 1
ATOM 677 C C . GLU A 1 88 ? -16.850 -0.162 26.063 1.00 52.12 88 GLU A C 1
ATOM 679 O O . GLU A 1 88 ? -16.535 -0.016 27.240 1.00 52.12 88 GLU A O 1
ATOM 684 N N . MET A 1 89 ? -17.830 0.565 25.512 1.00 50.44 89 MET A N 1
ATOM 685 C CA . MET A 1 89 ? -18.643 1.536 26.266 1.00 50.44 89 MET A CA 1
ATOM 686 C C . MET A 1 89 ? -19.868 0.911 26.954 1.00 50.44 89 MET A C 1
ATOM 688 O O . MET A 1 89 ? -20.424 1.521 27.868 1.00 50.44 89 MET A O 1
ATOM 692 N N . GLU A 1 90 ? -20.304 -0.272 26.514 1.00 50.25 90 GLU A N 1
ATOM 693 C CA . GLU A 1 90 ? -21.463 -0.998 27.058 1.00 50.25 90 GLU A CA 1
ATOM 694 C C . GLU A 1 90 ? -21.089 -2.148 28.022 1.00 50.25 90 GLU A C 1
ATOM 696 O O . GLU A 1 90 ? -21.986 -2.828 28.527 1.00 50.25 90 GLU 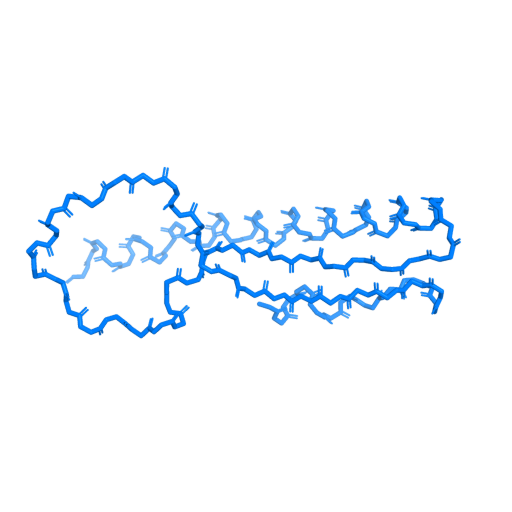A O 1
ATOM 701 N N . GLY A 1 91 ? -19.795 -2.355 28.306 1.00 42.34 91 GLY A N 1
ATOM 702 C CA . GLY A 1 91 ? -19.271 -3.342 29.268 1.00 42.34 91 GLY A CA 1
ATOM 703 C C . GLY A 1 91 ? -18.618 -2.707 30.490 1.00 42.34 91 GLY A C 1
ATOM 704 O O . GLY A 1 91 ? -18.713 -3.323 31.577 1.00 42.34 91 GLY A O 1
#